Protein AF-A0AAJ2Y4A7-F1 (afdb_monomer_lite)

Sequence (85 aa):
MAVGFTKDGAEQDEINAVIQAAVNHARTQINAQIESLIHCLDCGDIIPEKRRQAVKGCKYCITCQEDHDSIFKRQPRNCWHRSMR

Structure (mmCIF, N/CA/C/O backbone):
data_AF-A0AAJ2Y4A7-F1
#
_entry.id   AF-A0AAJ2Y4A7-F1
#
loop_
_atom_site.group_PDB
_atom_site.id
_atom_site.type_symbol
_atom_site.label_atom_id
_atom_site.label_alt_id
_atom_site.label_comp_id
_atom_site.label_asym_id
_atom_site.label_entity_id
_atom_site.label_seq_id
_atom_site.pdbx_PDB_ins_code
_atom_site.Cartn_x
_atom_site.Cartn_y
_atom_site.Cartn_z
_atom_site.occupancy
_atom_site.B_iso_or_equiv
_atom_site.auth_seq_id
_atom_site.auth_comp_id
_atom_site.auth_asym_id
_atom_site.auth_atom_id
_atom_site.pdbx_PDB_model_num
ATOM 1 N N . MET A 1 1 ? 42.058 -15.078 -29.673 1.00 46.81 1 MET A N 1
ATOM 2 C CA . MET A 1 1 ? 41.730 -14.310 -28.455 1.00 46.81 1 MET A CA 1
ATOM 3 C C . MET A 1 1 ? 40.219 -14.331 -28.299 1.00 46.81 1 MET A C 1
ATOM 5 O O . MET A 1 1 ? 39.541 -13.795 -29.164 1.00 46.81 1 MET A O 1
ATOM 9 N N . ALA A 1 2 ? 39.687 -15.025 -27.291 1.00 49.69 2 ALA A N 1
ATOM 10 C CA . ALA A 1 2 ? 38.255 -14.993 -27.005 1.00 49.69 2 ALA A CA 1
ATOM 11 C C . ALA A 1 2 ? 37.942 -13.660 -26.316 1.00 49.69 2 ALA A C 1
ATOM 13 O O . ALA A 1 2 ? 38.276 -13.470 -25.149 1.00 49.69 2 ALA A O 1
ATOM 14 N N . VAL A 1 3 ? 37.354 -12.722 -27.054 1.00 59.09 3 VAL A N 1
ATOM 15 C CA . VAL A 1 3 ? 36.691 -11.549 -26.477 1.00 59.09 3 VAL A CA 1
ATOM 16 C C . VAL A 1 3 ? 35.449 -12.054 -25.747 1.00 59.09 3 VAL A C 1
ATOM 18 O O . VAL A 1 3 ? 34.368 -12.162 -26.313 1.00 59.09 3 VAL A O 1
ATOM 21 N N . GLY A 1 4 ? 35.639 -12.489 -24.502 1.00 54.28 4 GLY A N 1
ATOM 22 C CA . GLY A 1 4 ? 34.540 -12.837 -23.617 1.00 54.28 4 GLY A CA 1
ATOM 23 C C . GLY A 1 4 ? 33.690 -11.596 -23.370 1.00 54.28 4 GLY A C 1
ATOM 24 O O . GLY A 1 4 ? 34.208 -10.602 -22.871 1.00 54.28 4 GLY A O 1
ATOM 25 N N . PHE A 1 5 ? 32.405 -11.683 -23.720 1.00 61.84 5 PHE A N 1
ATOM 26 C CA . PHE A 1 5 ? 31.349 -10.770 -23.282 1.00 61.84 5 PHE A CA 1
ATOM 27 C C . PHE A 1 5 ? 31.701 -9.286 -23.468 1.00 61.84 5 PHE A C 1
ATOM 29 O O . PHE A 1 5 ? 31.842 -8.535 -22.500 1.00 61.84 5 PHE A O 1
ATOM 36 N N . THR A 1 6 ? 31.864 -8.851 -24.718 1.00 5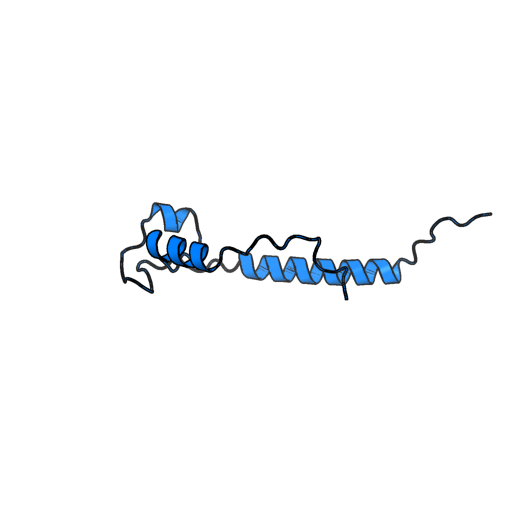8.78 6 THR A N 1
ATOM 37 C CA . THR A 1 6 ? 31.895 -7.420 -25.035 1.00 58.78 6 THR A CA 1
ATOM 38 C C . THR A 1 6 ? 30.611 -6.779 -24.514 1.00 58.78 6 THR A C 1
ATOM 40 O O . THR A 1 6 ? 29.510 -7.188 -24.868 1.00 58.78 6 THR A O 1
ATOM 43 N N . LYS A 1 7 ? 30.756 -5.807 -23.610 1.00 63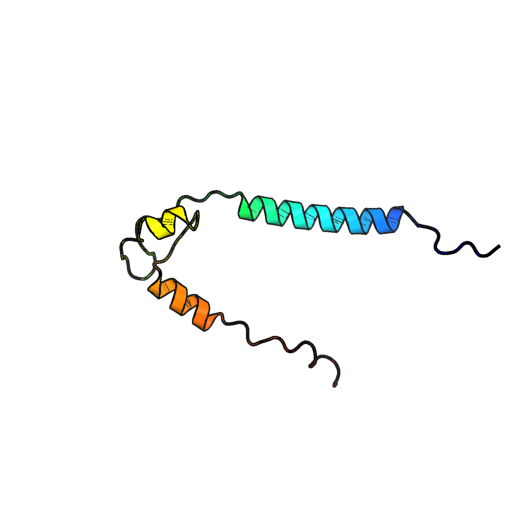.94 7 LYS A N 1
ATOM 44 C CA . LYS A 1 7 ? 29.653 -4.959 -23.164 1.00 63.94 7 LYS A CA 1
ATOM 45 C C . LYS A 1 7 ? 29.297 -4.037 -24.321 1.00 63.94 7 LYS A C 1
ATOM 47 O O . LYS A 1 7 ? 29.918 -2.984 -24.470 1.00 63.94 7 LYS A O 1
ATOM 52 N N . ASP A 1 8 ? 28.314 -4.427 -25.118 1.00 62.75 8 ASP A N 1
ATOM 53 C CA . ASP A 1 8 ? 27.607 -3.495 -25.988 1.00 62.75 8 ASP A CA 1
ATOM 54 C C . ASP A 1 8 ? 26.842 -2.529 -25.068 1.00 62.75 8 ASP A C 1
ATOM 56 O O . ASP A 1 8 ? 25.721 -2.781 -24.633 1.00 62.75 8 ASP A O 1
ATOM 60 N N . GLY A 1 9 ? 27.527 -1.460 -24.645 1.00 62.53 9 GLY A N 1
ATOM 61 C CA . GLY A 1 9 ? 27.047 -0.554 -23.598 1.00 62.53 9 GLY A CA 1
ATOM 62 C C . GLY A 1 9 ? 25.709 0.094 -23.940 1.00 62.53 9 GLY A C 1
ATOM 63 O O . GLY A 1 9 ? 24.888 0.275 -23.054 1.00 62.53 9 GLY A O 1
ATOM 64 N N . ALA A 1 10 ? 25.445 0.332 -25.228 1.00 69.75 10 ALA A N 1
ATOM 65 C CA . ALA A 1 10 ? 24.232 0.997 -25.691 1.00 69.75 10 ALA A CA 1
ATOM 66 C C . ALA A 1 10 ? 22.938 0.229 -25.352 1.00 69.75 10 ALA A C 1
ATOM 68 O O . ALA A 1 10 ? 21.966 0.850 -24.932 1.00 69.75 10 ALA A O 1
ATOM 69 N N . GLU A 1 11 ? 22.924 -1.104 -25.469 1.00 79.12 11 GLU A N 1
ATOM 70 C CA . GLU A 1 11 ? 21.745 -1.916 -25.121 1.00 79.12 11 GLU A CA 1
ATOM 71 C C . GLU A 1 11 ? 21.556 -1.985 -23.600 1.00 79.12 11 GLU A C 1
ATOM 73 O O . GLU A 1 11 ? 20.449 -1.839 -23.076 1.00 79.12 11 GLU A O 1
ATOM 78 N N . GLN A 1 12 ? 22.657 -2.135 -22.860 1.00 78.38 12 GLN A N 1
ATOM 79 C CA . GLN A 1 12 ? 22.606 -2.152 -21.401 1.00 78.38 12 GLN A CA 1
ATOM 80 C C . GLN A 1 12 ? 22.176 -0.791 -20.828 1.00 78.38 12 GLN A C 1
ATOM 82 O O . GLN A 1 12 ? 21.469 -0.748 -19.816 1.00 78.38 12 GLN A O 1
ATOM 87 N N . ASP A 1 13 ? 22.570 0.305 -21.473 1.00 85.25 13 ASP A N 1
ATOM 88 C CA . ASP A 1 13 ? 22.176 1.668 -21.120 1.00 85.25 13 ASP A CA 1
ATOM 89 C C . ASP A 1 13 ? 20.686 1.913 -21.397 1.00 85.25 13 ASP A C 1
ATOM 91 O O . ASP A 1 13 ? 20.014 2.539 -20.573 1.00 85.25 13 ASP A O 1
ATOM 95 N N . GLU A 1 14 ? 20.130 1.348 -22.474 1.00 86.31 14 GLU A N 1
ATOM 96 C CA . GLU A 1 14 ? 18.688 1.383 -22.753 1.00 86.31 14 GLU A CA 1
ATOM 97 C C . GLU A 1 14 ? 17.885 0.628 -21.679 1.00 86.31 14 GLU A C 1
ATOM 99 O O . GLU A 1 14 ? 16.929 1.170 -21.111 1.00 86.31 14 GLU A O 1
ATOM 104 N N . ILE A 1 15 ? 18.325 -0.582 -21.311 1.00 89.38 15 ILE A N 1
ATOM 105 C CA . ILE A 1 15 ? 17.716 -1.367 -20.224 1.00 89.38 15 ILE A CA 1
ATOM 106 C C . ILE A 1 15 ? 17.751 -0.577 -18.910 1.00 89.38 15 ILE A C 1
ATOM 108 O O . ILE A 1 15 ? 16.744 -0.477 -18.199 1.00 89.38 15 ILE A O 1
ATOM 112 N N . ASN A 1 16 ? 18.900 0.020 -18.588 1.00 92.25 16 ASN A N 1
ATOM 113 C CA . ASN A 1 16 ? 19.054 0.820 -17.378 1.00 92.25 16 ASN A CA 1
ATOM 114 C C . ASN A 1 16 ? 18.139 2.052 -17.395 1.00 92.25 16 ASN A C 1
ATOM 116 O O . ASN A 1 16 ? 17.525 2.355 -16.369 1.00 92.25 16 ASN A O 1
ATOM 120 N N . ALA A 1 17 ? 17.992 2.735 -18.533 1.00 92.69 17 ALA A N 1
ATOM 121 C CA . ALA A 1 17 ? 17.117 3.899 -18.662 1.00 92.69 17 ALA A CA 1
ATOM 122 C C . ALA A 1 17 ? 15.648 3.553 -18.368 1.00 92.69 17 ALA A C 1
ATOM 124 O O . ALA A 1 17 ? 14.985 4.270 -17.610 1.00 92.69 17 ALA A O 1
ATOM 125 N N . VAL A 1 18 ? 15.156 2.422 -18.884 1.00 94.81 18 VAL A N 1
ATOM 126 C CA . VAL A 1 18 ? 13.788 1.941 -18.615 1.00 94.81 18 VAL A CA 1
ATOM 127 C C . VAL A 1 18 ? 13.595 1.613 -17.133 1.00 94.81 18 VAL A C 1
ATOM 129 O O . VAL A 1 18 ? 12.594 2.017 -16.534 1.00 94.81 18 VAL A O 1
ATOM 132 N N . ILE A 1 19 ? 14.563 0.935 -16.507 1.00 95.62 19 ILE A N 1
ATOM 133 C CA . ILE A 1 19 ? 14.512 0.618 -15.071 1.00 95.62 19 ILE A CA 1
ATOM 134 C C . ILE A 1 19 ? 14.467 1.902 -14.239 1.00 95.62 19 ILE A C 1
ATOM 136 O O . ILE A 1 19 ? 13.625 2.029 -13.347 1.00 95.62 19 ILE A O 1
ATOM 140 N N . GLN A 1 20 ? 15.333 2.873 -14.535 1.00 94.50 20 GLN A N 1
ATOM 141 C CA . GLN A 1 20 ? 15.355 4.145 -13.811 1.00 94.50 20 GLN A CA 1
ATOM 142 C C . GLN A 1 20 ? 14.045 4.920 -13.987 1.00 94.50 20 GLN A C 1
ATOM 144 O O . GLN A 1 20 ? 13.520 5.456 -13.009 1.00 94.50 20 GLN A O 1
ATOM 149 N N . ALA A 1 21 ? 13.467 4.930 -15.190 1.00 92.69 21 ALA A N 1
ATOM 150 C CA . ALA A 1 21 ? 12.164 5.544 -15.432 1.00 92.69 21 ALA A CA 1
ATOM 151 C C . ALA A 1 21 ? 11.056 4.884 -14.588 1.00 92.69 21 ALA A C 1
ATOM 153 O O . ALA A 1 21 ? 10.285 5.585 -13.92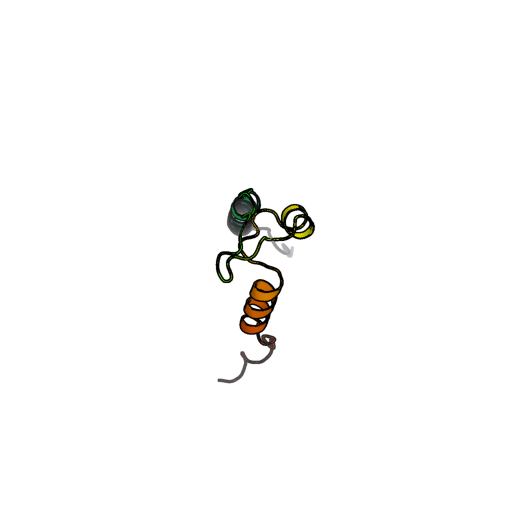5 1.00 92.69 21 ALA A O 1
ATOM 154 N N . ALA A 1 22 ? 11.017 3.548 -14.538 1.00 93.12 22 ALA A N 1
ATOM 155 C CA . ALA A 1 22 ? 10.047 2.802 -13.736 1.00 93.12 22 ALA A CA 1
ATOM 156 C C . ALA A 1 22 ? 10.208 3.060 -12.226 1.00 93.12 22 ALA A C 1
ATOM 158 O O . ALA A 1 22 ? 9.219 3.282 -11.522 1.00 93.12 22 ALA A O 1
ATOM 159 N N . VAL A 1 23 ? 11.448 3.088 -11.726 1.00 93.44 23 VAL A N 1
ATOM 160 C CA . VAL A 1 23 ? 11.753 3.396 -10.318 1.00 93.44 23 VAL A CA 1
ATOM 161 C C . VAL A 1 23 ? 11.341 4.823 -9.969 1.00 93.44 23 VAL A C 1
ATOM 163 O O . VAL A 1 23 ? 10.724 5.046 -8.925 1.00 93.44 23 VAL A O 1
ATOM 166 N N . ASN A 1 24 ? 11.640 5.791 -10.834 1.00 91.50 24 ASN A N 1
ATOM 167 C CA . ASN A 1 24 ? 11.263 7.184 -10.615 1.00 91.50 24 ASN A CA 1
ATOM 168 C C . ASN A 1 24 ? 9.743 7.350 -10.582 1.00 91.50 24 ASN A C 1
ATOM 170 O O . ASN A 1 24 ? 9.228 8.005 -9.679 1.00 91.50 24 ASN A O 1
ATOM 174 N N . HIS A 1 25 ? 9.020 6.691 -11.485 1.00 88.69 25 HIS A N 1
ATOM 175 C CA . HIS A 1 25 ? 7.561 6.691 -11.481 1.00 88.69 25 HIS A CA 1
ATOM 176 C C . HIS A 1 25 ? 6.971 6.041 -10.215 1.00 88.69 25 HIS A C 1
ATOM 178 O O . HIS A 1 25 ? 6.041 6.571 -9.613 1.00 88.69 25 HIS A O 1
ATOM 184 N N . ALA A 1 26 ? 7.528 4.923 -9.743 1.00 86.69 26 ALA A N 1
ATOM 185 C CA . ALA A 1 26 ? 7.085 4.324 -8.482 1.00 86.69 26 ALA A CA 1
ATOM 186 C C . ALA A 1 26 ? 7.335 5.263 -7.285 1.00 86.69 26 ALA A C 1
ATOM 188 O O . ALA A 1 26 ? 6.474 5.422 -6.419 1.00 86.69 26 ALA A O 1
ATOM 189 N N . ARG A 1 27 ? 8.492 5.936 -7.254 1.00 85.06 27 ARG A N 1
ATOM 190 C CA . ARG A 1 27 ? 8.831 6.913 -6.209 1.00 85.06 27 ARG A CA 1
ATOM 191 C C . ARG A 1 27 ? 7.890 8.114 -6.204 1.00 85.06 27 ARG A C 1
ATOM 193 O O . ARG A 1 27 ? 7.504 8.549 -5.122 1.00 85.06 27 ARG A O 1
ATOM 200 N N . THR A 1 28 ? 7.504 8.646 -7.365 1.00 82.50 28 THR A N 1
ATOM 201 C CA . THR A 1 28 ? 6.560 9.775 -7.421 1.00 82.50 28 THR A CA 1
ATOM 202 C C . THR A 1 28 ? 5.185 9.387 -6.889 1.00 82.50 28 THR A C 1
ATOM 204 O O . THR A 1 28 ? 4.578 10.179 -6.173 1.00 82.50 28 THR A O 1
ATOM 207 N N . GLN A 1 29 ? 4.727 8.159 -7.145 1.00 77.19 29 GLN A N 1
ATOM 208 C CA . GLN A 1 29 ? 3.464 7.672 -6.585 1.00 77.19 29 GLN A CA 1
ATOM 209 C C . GLN A 1 29 ? 3.508 7.486 -5.063 1.00 77.19 29 GLN A C 1
ATOM 211 O O . GLN A 1 29 ? 2.526 7.782 -4.390 1.00 77.19 29 GLN A O 1
ATOM 216 N N . ILE A 1 30 ? 4.639 7.043 -4.505 1.00 70.06 30 ILE A N 1
ATOM 217 C CA . ILE A 1 30 ? 4.801 6.873 -3.049 1.00 70.06 30 ILE A CA 1
ATOM 218 C C . ILE A 1 30 ? 4.938 8.228 -2.336 1.00 70.06 30 ILE A C 1
ATOM 220 O O . ILE A 1 30 ? 4.419 8.410 -1.236 1.00 70.06 30 ILE A O 1
ATOM 224 N N . ASN A 1 31 ? 5.630 9.188 -2.955 1.00 62.19 31 ASN A N 1
ATOM 225 C CA . ASN A 1 31 ? 5.886 10.506 -2.370 1.00 62.19 31 ASN A CA 1
ATOM 226 C C . ASN A 1 31 ? 4.691 11.463 -2.437 1.00 62.19 31 ASN A C 1
ATOM 228 O O . ASN A 1 31 ? 4.772 12.553 -1.868 1.00 62.19 31 ASN A O 1
ATOM 232 N N . ALA A 1 32 ? 3.589 11.079 -3.088 1.00 61.75 32 ALA A N 1
ATOM 233 C CA . ALA A 1 32 ? 2.322 11.781 -2.959 1.00 61.75 32 ALA A CA 1
ATOM 234 C C . ALA A 1 32 ? 1.824 11.623 -1.511 1.00 61.75 32 ALA A C 1
ATOM 236 O O . ALA A 1 32 ? 1.080 10.701 -1.180 1.00 61.75 32 ALA A O 1
ATOM 237 N N . GLN A 1 33 ? 2.292 12.504 -0.621 1.00 61.28 33 GLN A N 1
ATOM 238 C CA . GLN A 1 33 ? 1.835 12.608 0.761 1.00 61.28 33 GLN A CA 1
ATOM 239 C C . GLN A 1 33 ? 0.400 13.132 0.759 1.00 61.28 33 GLN A C 1
ATOM 241 O O . GLN A 1 33 ? 0.148 14.318 0.939 1.00 61.28 33 GLN A O 1
ATOM 246 N N . ILE A 1 34 ? -0.544 12.240 0.487 1.00 66.12 34 ILE A N 1
ATOM 247 C CA . ILE A 1 34 ? -1.966 12.528 0.597 1.00 66.12 34 ILE A CA 1
ATOM 248 C C . ILE A 1 34 ? -2.297 12.527 2.089 1.00 66.12 34 ILE A C 1
ATOM 250 O O . ILE A 1 34 ? -1.912 11.609 2.819 1.00 66.12 34 ILE A O 1
ATOM 254 N N . GLU A 1 35 ? -2.985 13.565 2.552 1.00 69.06 35 GLU A N 1
ATOM 255 C CA . GLU A 1 35 ? -3.459 13.629 3.930 1.00 69.06 35 GLU A CA 1
ATOM 256 C C . GLU A 1 35 ? -4.420 12.467 4.215 1.00 69.06 35 GLU A C 1
ATOM 258 O O . GLU A 1 35 ? -5.257 12.092 3.390 1.00 69.06 35 GLU A O 1
ATOM 263 N N . SER A 1 36 ? -4.269 11.850 5.387 1.00 70.62 36 SER A N 1
ATOM 264 C CA . SER A 1 36 ? -5.155 10.772 5.825 1.00 70.62 36 SER A CA 1
ATOM 265 C C . SER A 1 36 ? -6.542 11.336 6.123 1.00 70.62 36 SER A C 1
ATOM 267 O O . SER A 1 36 ? -6.658 12.338 6.831 1.00 70.62 36 SER A O 1
ATOM 269 N N . LEU A 1 37 ? -7.597 10.678 5.636 1.00 75.31 37 LEU A N 1
ATOM 270 C CA . LEU A 1 37 ? -8.960 11.104 5.934 1.00 75.31 37 LEU A CA 1
ATOM 271 C C . LEU A 1 37 ? -9.274 10.886 7.418 1.00 75.31 37 LEU A C 1
ATOM 273 O O . LEU A 1 37 ? -8.747 9.987 8.084 1.00 75.31 37 LEU A O 1
ATOM 277 N N . ILE A 1 38 ? -10.152 11.738 7.944 1.00 78.06 38 ILE A N 1
ATOM 278 C CA . ILE A 1 38 ? -10.600 11.648 9.334 1.00 78.06 38 ILE A CA 1
ATOM 279 C C . ILE A 1 38 ? -11.659 10.545 9.484 1.00 78.06 38 ILE A C 1
ATOM 281 O O . ILE A 1 38 ? -11.652 9.798 10.467 1.00 78.06 38 ILE A O 1
ATOM 285 N N . HIS A 1 39 ? -12.508 10.406 8.470 1.00 82.06 39 HIS A N 1
ATOM 286 C CA . HIS A 1 39 ? -13.621 9.468 8.418 1.00 82.06 39 HIS A CA 1
ATOM 287 C C . HIS A 1 39 ? -13.381 8.399 7.351 1.00 82.06 39 HIS A C 1
ATOM 289 O O . HIS A 1 39 ? -12.827 8.687 6.287 1.00 82.06 39 HIS A O 1
ATOM 295 N N . CYS A 1 40 ? -13.791 7.168 7.645 1.00 86.19 40 CYS A N 1
ATOM 296 C CA . CYS A 1 40 ? -13.791 6.067 6.692 1.00 86.19 40 CYS A CA 1
ATOM 297 C C . CYS A 1 40 ? -14.794 6.348 5.566 1.00 86.19 40 CYS A C 1
ATOM 299 O O . CYS A 1 40 ? -15.927 6.735 5.840 1.00 86.19 40 CYS A O 1
ATOM 301 N N . LEU A 1 41 ? -14.398 6.117 4.312 1.00 82.69 41 LEU A N 1
ATOM 302 C CA . LEU A 1 41 ? -15.278 6.320 3.153 1.00 82.69 41 LEU A CA 1
ATOM 303 C C . LEU A 1 41 ? -16.416 5.296 3.036 1.00 82.69 41 LEU A C 1
ATOM 305 O O . LEU A 1 41 ? -17.398 5.578 2.362 1.00 82.69 41 LEU A O 1
ATOM 309 N N . ASP A 1 42 ? -16.273 4.126 3.656 1.00 84.00 42 ASP A N 1
ATOM 310 C CA . ASP A 1 42 ? -17.200 3.004 3.478 1.00 84.00 42 ASP A CA 1
ATOM 311 C C . ASP A 1 42 ? -18.219 2.925 4.627 1.00 84.00 42 ASP A C 1
ATOM 313 O O . ASP A 1 42 ? -19.426 2.981 4.416 1.00 84.00 42 ASP A O 1
ATOM 317 N N . CYS A 1 43 ? -17.733 2.911 5.873 1.00 85.56 43 CYS A N 1
ATOM 318 C CA . CYS A 1 43 ? -18.587 2.846 7.063 1.00 85.56 43 CYS A CA 1
ATOM 319 C C . CYS A 1 43 ? -18.841 4.200 7.752 1.00 85.56 43 CYS A C 1
ATOM 321 O O . CYS A 1 43 ? -19.706 4.285 8.617 1.00 85.56 43 CYS A O 1
ATOM 323 N N . GLY A 1 44 ? -18.096 5.261 7.417 1.00 83.19 44 GLY A N 1
ATOM 324 C CA . GLY A 1 44 ? -18.215 6.575 8.072 1.00 83.19 44 GLY A CA 1
ATOM 325 C C . GLY A 1 44 ? -17.527 6.700 9.441 1.00 83.19 44 GLY A C 1
ATOM 326 O O . GLY A 1 44 ? -17.465 7.802 9.992 1.00 83.19 44 GLY A O 1
ATOM 327 N N . ASP A 1 45 ? -16.962 5.616 9.982 1.00 85.44 45 ASP A N 1
ATOM 328 C CA . ASP A 1 45 ? -16.311 5.623 11.298 1.00 85.44 45 ASP A CA 1
ATOM 329 C C . ASP A 1 45 ? -15.063 6.512 11.351 1.00 85.44 45 ASP A C 1
ATOM 331 O O . ASP A 1 45 ? -14.354 6.717 10.360 1.00 85.44 45 ASP A O 1
ATOM 335 N N . ILE A 1 46 ? -14.741 7.004 12.549 1.00 82.88 46 ILE A N 1
ATOM 336 C CA . ILE A 1 46 ? -13.531 7.794 12.789 1.00 82.88 46 ILE A CA 1
ATOM 337 C C . ILE A 1 46 ? -12.305 6.877 12.699 1.00 82.88 46 ILE A C 1
ATOM 339 O O . ILE A 1 46 ? -12.152 5.928 13.469 1.00 82.88 46 ILE A O 1
ATOM 343 N N . ILE A 1 47 ? -11.388 7.185 11.780 1.00 82.25 47 ILE A N 1
ATOM 344 C CA . ILE A 1 47 ? -10.135 6.435 11.630 1.00 82.25 47 ILE A CA 1
ATOM 345 C C . ILE A 1 47 ? -9.221 6.754 12.826 1.00 82.25 47 ILE A C 1
ATOM 347 O O . ILE A 1 47 ? -8.903 7.927 13.030 1.00 82.25 47 ILE A O 1
ATOM 351 N N . PRO A 1 48 ? -8.750 5.755 13.598 1.00 82.19 48 PRO A N 1
ATOM 352 C CA . PRO A 1 48 ? -7.929 5.996 14.782 1.00 82.19 48 PRO A CA 1
ATOM 353 C C . PRO A 1 48 ? -6.593 6.670 14.436 1.00 82.19 48 PRO A C 1
ATOM 355 O O . PRO A 1 48 ? -5.943 6.328 13.445 1.00 82.19 48 PRO A O 1
ATOM 358 N N . GLU A 1 49 ? -6.134 7.587 15.293 1.00 80.25 49 GLU A N 1
ATOM 359 C CA . GLU A 1 49 ? -4.919 8.389 15.062 1.00 80.25 49 GLU A CA 1
ATOM 360 C C . GLU A 1 49 ? -3.659 7.540 14.868 1.00 80.25 49 GLU A C 1
ATOM 362 O O . GLU A 1 49 ? -2.848 7.829 13.988 1.00 80.25 49 GLU A O 1
ATOM 367 N N . LYS A 1 50 ? -3.543 6.429 15.611 1.00 83.38 50 LYS A N 1
ATOM 368 C CA . LYS A 1 50 ? -2.455 5.445 15.459 1.00 83.38 50 LYS A CA 1
ATOM 369 C C . LYS A 1 50 ? -2.297 4.986 14.006 1.00 83.38 50 LYS A C 1
ATOM 371 O O . LYS A 1 50 ? -1.180 4.795 13.532 1.00 83.38 50 LYS A O 1
ATOM 376 N N . ARG A 1 51 ? -3.409 4.846 13.276 1.00 80.38 51 ARG A N 1
ATOM 377 C CA . ARG A 1 51 ? -3.402 4.428 11.871 1.00 80.38 51 ARG A CA 1
ATOM 378 C C . ARG A 1 51 ? -3.027 5.568 10.929 1.00 80.38 51 ARG A C 1
ATOM 380 O O . ARG A 1 51 ? -2.281 5.337 9.983 1.00 80.38 51 ARG A O 1
ATOM 387 N N . ARG A 1 52 ? -3.498 6.788 11.206 1.00 77.56 52 ARG A N 1
ATOM 388 C CA . ARG A 1 52 ? -3.155 7.986 10.419 1.00 77.56 52 ARG A CA 1
ATOM 389 C C . ARG A 1 52 ? -1.661 8.311 10.484 1.00 77.56 52 ARG A C 1
ATOM 391 O O . ARG A 1 52 ? -1.117 8.802 9.503 1.00 77.56 52 ARG A O 1
ATOM 398 N N . GLN A 1 53 ? -1.017 8.018 11.616 1.00 77.94 53 GLN A N 1
ATOM 399 C CA . GLN A 1 53 ? 0.431 8.164 11.791 1.00 77.94 53 GLN A CA 1
ATOM 400 C C . GLN A 1 53 ? 1.222 7.062 11.072 1.00 77.94 53 GLN A C 1
ATOM 402 O O . GLN A 1 53 ? 2.237 7.353 10.444 1.00 77.94 53 GLN A O 1
ATOM 407 N N . ALA A 1 54 ? 0.761 5.808 11.147 1.00 81.31 54 ALA A N 1
ATOM 408 C CA . ALA A 1 54 ? 1.445 4.668 10.534 1.00 81.31 54 ALA A CA 1
ATOM 409 C C . ALA A 1 54 ? 1.351 4.658 8.998 1.00 81.31 54 ALA A C 1
ATOM 411 O O . ALA A 1 54 ? 2.311 4.292 8.324 1.00 81.31 54 ALA A O 1
ATOM 412 N N . VAL A 1 55 ? 0.204 5.061 8.439 1.00 76.00 55 VAL A N 1
ATOM 413 C CA . VAL A 1 55 ? -0.043 5.084 6.991 1.00 76.00 55 VAL A CA 1
ATOM 414 C C . VAL A 1 55 ? -0.481 6.482 6.575 1.00 76.00 55 VAL A C 1
ATOM 416 O O . VAL A 1 55 ? -1.596 6.915 6.873 1.00 76.00 55 VAL A O 1
ATOM 419 N N . LYS A 1 56 ? 0.396 7.176 5.846 1.00 72.38 56 LYS A N 1
ATOM 420 C CA . LYS A 1 56 ? 0.079 8.461 5.214 1.00 72.38 56 LYS A CA 1
ATOM 421 C C . LYS A 1 56 ? -0.896 8.214 4.054 1.00 72.38 56 LYS A C 1
ATOM 423 O O . LYS A 1 56 ? -0.585 7.427 3.164 1.00 72.38 56 LYS A O 1
ATOM 428 N N . GLY A 1 57 ? -2.074 8.837 4.088 1.00 78.19 57 GLY A N 1
ATOM 429 C CA . GLY A 1 57 ? -3.113 8.689 3.060 1.00 78.19 57 GLY A CA 1
ATOM 430 C C . GLY A 1 57 ? -4.133 7.581 3.340 1.00 78.19 57 GLY A C 1
ATOM 431 O O . GLY A 1 57 ? -4.690 7.000 2.408 1.00 78.19 57 GLY A O 1
ATOM 432 N N . CYS A 1 58 ? -4.379 7.253 4.612 1.00 79.25 58 CYS A N 1
ATOM 433 C CA . CYS A 1 58 ? -5.377 6.247 4.980 1.00 79.25 58 CYS A CA 1
ATOM 434 C C . CYS A 1 58 ? -6.802 6.711 4.613 1.00 79.25 58 CYS A C 1
ATOM 436 O O . CYS A 1 58 ? -7.223 7.792 5.026 1.00 79.25 58 CYS A O 1
ATOM 438 N N . LYS A 1 59 ? -7.537 5.891 3.844 1.00 81.69 59 LYS A N 1
ATOM 439 C CA . LYS A 1 59 ? -8.906 6.188 3.364 1.00 81.69 59 LYS A CA 1
ATOM 440 C C . LYS A 1 59 ? -10.014 5.382 4.054 1.00 81.69 59 LYS A C 1
ATOM 442 O O . LYS A 1 59 ? -11.177 5.768 4.001 1.00 81.69 59 LYS A O 1
ATOM 447 N N . TYR A 1 60 ? -9.656 4.268 4.686 1.00 83.81 60 TYR A N 1
ATOM 448 C CA . TYR A 1 60 ? -10.597 3.318 5.283 1.00 83.81 60 TYR A CA 1
ATOM 449 C C . TYR A 1 60 ? -10.319 3.142 6.780 1.00 83.81 60 TYR A C 1
ATOM 451 O O . TYR A 1 60 ? -9.268 3.555 7.274 1.00 83.81 60 TYR A O 1
ATOM 459 N N . CYS A 1 61 ? -11.225 2.511 7.523 1.00 87.06 61 CYS A N 1
ATOM 460 C CA . CYS A 1 61 ? -10.961 2.005 8.872 1.00 87.06 61 CYS A CA 1
ATOM 461 C C . CYS A 1 61 ? -10.267 0.629 8.806 1.00 87.06 61 CYS A C 1
ATOM 463 O O . CYS A 1 61 ? -10.061 0.077 7.720 1.00 87.06 61 CYS A O 1
ATOM 465 N N . ILE A 1 62 ? -9.800 0.119 9.951 1.00 85.00 62 ILE A N 1
ATOM 466 C CA . I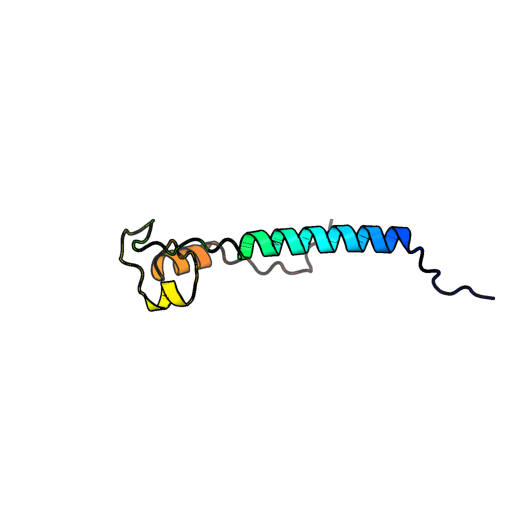LE A 1 62 ? -9.047 -1.145 9.989 1.00 85.00 62 ILE A CA 1
ATOM 467 C C . ILE A 1 62 ? -9.910 -2.331 9.552 1.00 85.00 62 ILE 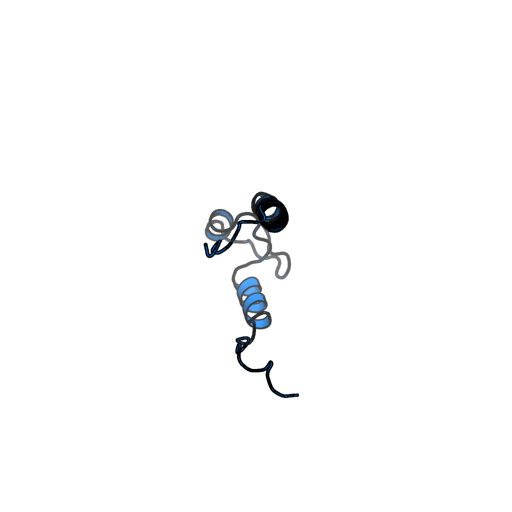A C 1
ATOM 469 O O . ILE A 1 62 ? -9.448 -3.116 8.737 1.00 85.00 62 ILE A O 1
ATOM 473 N N . THR A 1 63 ? -11.170 -2.372 9.985 1.00 87.50 63 THR A N 1
ATOM 474 C CA . THR A 1 63 ? -12.129 -3.430 9.649 1.00 87.50 63 THR A CA 1
ATOM 475 C C . THR A 1 63 ? -12.404 -3.474 8.146 1.00 87.50 63 THR A C 1
ATOM 477 O O . THR A 1 63 ? -12.123 -4.482 7.509 1.00 87.50 63 THR A O 1
ATOM 480 N N . CYS A 1 64 ? -12.792 -2.346 7.536 1.00 87.25 64 CYS A N 1
ATOM 481 C CA . CYS A 1 64 ? -13.005 -2.280 6.084 1.00 87.25 64 CYS A CA 1
ATOM 482 C C . CYS A 1 64 ? -11.730 -2.616 5.293 1.00 87.25 64 CYS A C 1
ATOM 484 O O . CYS A 1 64 ? -11.794 -3.230 4.230 1.00 87.25 64 CYS A O 1
ATOM 486 N N . GLN A 1 65 ? -10.545 -2.227 5.783 1.00 84.06 65 GLN A N 1
ATOM 487 C CA . GLN A 1 65 ? -9.302 -2.583 5.095 1.00 84.06 65 GLN A CA 1
ATOM 488 C C . GLN A 1 65 ? -9.018 -4.083 5.154 1.00 84.06 65 GLN A C 1
ATOM 490 O O . GLN A 1 65 ? -8.544 -4.630 4.162 1.00 84.06 65 GLN A O 1
ATOM 495 N N . GLU A 1 66 ? -9.258 -4.729 6.293 1.00 86.75 66 GLU A N 1
ATOM 496 C CA . GLU A 1 66 ? -9.088 -6.176 6.439 1.00 86.75 66 GLU A CA 1
ATOM 497 C C . GLU A 1 66 ? -10.022 -6.932 5.491 1.00 86.75 66 GLU A C 1
ATOM 499 O O . GLU A 1 66 ? -9.575 -7.862 4.817 1.00 86.75 66 GLU A O 1
ATOM 504 N N . ASP A 1 67 ? -11.266 -6.474 5.343 1.00 86.44 67 ASP A N 1
ATOM 505 C CA . ASP A 1 67 ? -12.215 -7.042 4.385 1.00 86.44 67 ASP A CA 1
ATOM 506 C C . ASP A 1 67 ? -11.705 -6.902 2.945 1.00 86.44 67 ASP A C 1
ATOM 508 O O . ASP A 1 67 ? -11.628 -7.892 2.211 1.00 86.44 67 ASP A O 1
ATOM 512 N N . HIS A 1 68 ? -11.254 -5.709 2.549 1.00 84.62 68 HIS A N 1
ATOM 513 C CA . HIS A 1 68 ? -10.669 -5.496 1.224 1.00 84.62 68 HIS A CA 1
ATOM 514 C C . HIS A 1 68 ? -9.413 -6.342 0.989 1.00 84.62 68 HIS A C 1
ATOM 516 O O . HIS A 1 68 ? -9.287 -6.956 -0.071 1.00 84.62 68 HIS A O 1
ATOM 522 N N . ASP A 1 69 ? -8.491 -6.407 1.949 1.00 84.06 69 ASP A N 1
ATOM 523 C CA . ASP A 1 69 ? -7.275 -7.218 1.822 1.00 84.06 69 ASP A CA 1
ATOM 524 C C . ASP A 1 69 ? -7.613 -8.710 1.727 1.00 84.06 69 ASP A C 1
ATOM 526 O O . ASP A 1 69 ? -7.015 -9.434 0.930 1.00 84.06 69 ASP A O 1
ATOM 530 N N . SER A 1 70 ? -8.642 -9.160 2.453 1.00 80.75 70 SER A N 1
ATOM 531 C CA . SER A 1 70 ? -9.137 -10.533 2.381 1.00 80.75 70 SER A CA 1
ATOM 532 C C . SER A 1 70 ? -9.695 -10.886 0.997 1.00 80.75 70 SER A C 1
ATOM 534 O O . SER A 1 70 ? -9.377 -11.956 0.472 1.00 80.75 70 SER A O 1
ATOM 536 N N . ILE A 1 71 ? -10.445 -9.968 0.376 1.00 76.06 71 ILE A N 1
ATOM 537 C CA . ILE A 1 71 ? -10.972 -10.109 -0.990 1.00 76.06 71 ILE A CA 1
ATOM 538 C C . ILE A 1 71 ? -9.823 -10.110 -2.004 1.00 76.06 71 ILE A C 1
ATOM 540 O O . ILE A 1 71 ? -9.821 -10.892 -2.956 1.00 76.06 71 ILE A O 1
ATOM 544 N N . PHE A 1 72 ? -8.821 -9.258 -1.787 1.00 65.12 72 PHE A N 1
ATOM 545 C CA . PHE A 1 72 ? -7.655 -9.119 -2.653 1.00 65.12 72 PHE A CA 1
ATOM 546 C C . PHE A 1 72 ? -6.502 -10.062 -2.314 1.00 65.12 72 PHE A C 1
ATOM 548 O O . PHE A 1 72 ? -5.423 -9.890 -2.895 1.00 65.12 72 PHE A O 1
ATOM 555 N N . LYS A 1 73 ? -6.702 -11.083 -1.461 1.00 61.12 73 LYS A N 1
ATOM 556 C CA . LYS A 1 73 ? -5.713 -12.147 -1.252 1.00 61.12 73 LYS A CA 1
ATOM 557 C C . LYS A 1 73 ? -5.382 -12.744 -2.606 1.00 61.12 73 LYS A C 1
ATOM 559 O O . LYS A 1 73 ? -6.105 -13.581 -3.145 1.00 61.12 73 LYS A O 1
ATOM 564 N N . ARG A 1 74 ? -4.264 -12.282 -3.171 1.00 57.44 74 ARG A N 1
ATOM 565 C CA . ARG A 1 74 ? -3.655 -12.853 -4.359 1.00 57.44 74 ARG A CA 1
ATOM 566 C C . ARG A 1 74 ? -3.514 -14.327 -4.040 1.00 57.44 74 ARG A C 1
ATOM 568 O O . ARG A 1 74 ? -2.695 -14.689 -3.196 1.00 57.44 74 ARG A O 1
ATOM 575 N N . GLN A 1 75 ? -4.327 -15.156 -4.695 1.00 62.56 75 GLN A N 1
ATOM 576 C CA . GLN A 1 75 ? -4.083 -16.588 -4.713 1.00 62.56 75 GLN A CA 1
ATOM 577 C C . GLN A 1 75 ? -2.597 -16.752 -5.023 1.00 62.56 75 GLN A C 1
ATOM 579 O O . GLN A 1 75 ? -2.102 -16.024 -5.899 1.00 62.56 75 GLN A O 1
ATOM 584 N N . PRO A 1 76 ? -1.869 -17.601 -4.277 1.00 54.84 76 PRO A N 1
ATOM 585 C CA . PRO A 1 76 ? -0.457 -17.790 -4.529 1.00 54.84 76 PRO A CA 1
ATOM 586 C C . PRO A 1 76 ? -0.342 -18.131 -6.007 1.00 54.84 76 PRO A C 1
ATOM 588 O O . PRO A 1 76 ? -0.828 -19.172 -6.448 1.00 54.84 76 PRO A O 1
ATOM 591 N N . ARG A 1 77 ? 0.221 -17.205 -6.792 1.00 56.94 77 ARG A N 1
ATOM 592 C CA . ARG A 1 77 ? 0.577 -17.478 -8.176 1.00 56.94 77 ARG A CA 1
ATOM 593 C C . ARG A 1 77 ? 1.686 -18.501 -8.060 1.00 56.94 77 ARG A C 1
ATOM 595 O O . ARG A 1 77 ? 2.846 -18.152 -7.881 1.00 56.94 77 ARG A O 1
ATOM 602 N N . ASN A 1 78 ? 1.300 -19.766 -8.039 1.00 56.19 78 ASN A N 1
ATOM 603 C CA . ASN A 1 78 ? 2.206 -20.877 -8.154 1.00 56.19 78 ASN A CA 1
ATOM 604 C C . ASN A 1 78 ? 2.946 -20.672 -9.474 1.00 56.19 78 ASN A C 1
ATOM 606 O O . ASN A 1 78 ? 2.377 -20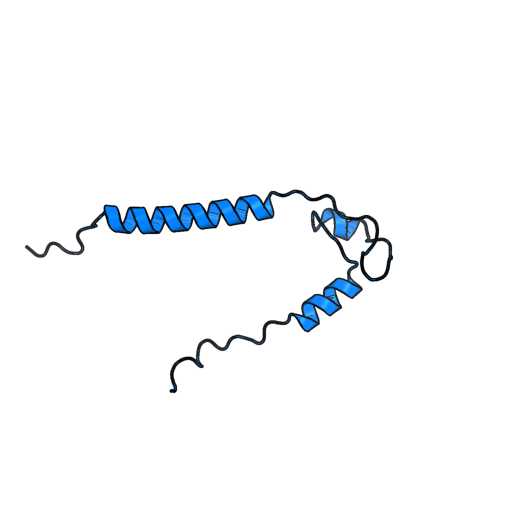.775 -10.558 1.00 56.19 78 ASN A O 1
ATOM 610 N N . CYS A 1 79 ? 4.232 -20.350 -9.372 1.00 54.56 79 CYS A N 1
ATOM 611 C CA . CYS A 1 79 ? 5.127 -20.035 -10.484 1.00 54.56 79 CYS A CA 1
ATOM 612 C C . CYS A 1 79 ? 5.365 -21.222 -11.447 1.00 54.56 79 CYS A C 1
ATOM 614 O O . CYS A 1 79 ? 6.310 -21.200 -12.224 1.00 54.56 79 CYS A O 1
ATOM 616 N N . TRP A 1 80 ? 4.518 -22.255 -11.398 1.00 56.69 80 TRP A N 1
ATOM 617 C CA . TRP A 1 80 ? 4.683 -23.550 -12.053 1.00 56.69 80 TRP A CA 1
ATOM 618 C C . TRP A 1 80 ? 3.588 -23.893 -13.080 1.00 56.69 80 TRP A C 1
ATOM 620 O O . TRP A 1 80 ? 3.729 -24.885 -13.781 1.00 56.69 80 TRP A O 1
ATOM 630 N N . HIS A 1 81 ? 2.532 -23.086 -13.252 1.00 53.72 81 HIS A N 1
ATOM 631 C CA . HIS A 1 81 ? 1.444 -23.369 -14.215 1.00 53.72 81 HIS A CA 1
ATOM 632 C C . HIS A 1 81 ? 1.566 -22.617 -15.559 1.00 53.72 81 HIS A C 1
ATOM 634 O O . HIS A 1 81 ? 0.566 -22.228 -16.157 1.00 53.72 81 HIS A O 1
ATOM 640 N N . ARG A 1 82 ? 2.789 -22.403 -16.067 1.00 52.34 82 ARG A N 1
ATOM 641 C CA . ARG A 1 82 ? 3.025 -21.888 -17.435 1.00 52.34 82 ARG A CA 1
ATOM 642 C C . ARG A 1 82 ? 3.928 -22.824 -18.248 1.00 52.34 82 ARG A C 1
ATOM 644 O O . ARG A 1 82 ? 4.866 -22.365 -18.888 1.00 52.34 82 ARG A O 1
ATOM 651 N N . SER A 1 83 ? 3.679 -24.134 -18.185 1.00 55.12 83 SER A N 1
ATOM 652 C CA . SER A 1 83 ? 4.429 -25.135 -18.965 1.00 55.12 83 SER A CA 1
ATOM 653 C C . SER A 1 83 ? 3.597 -26.269 -19.585 1.00 55.12 83 SER A C 1
ATOM 655 O O . SER A 1 83 ? 4.186 -27.197 -20.127 1.00 55.12 83 SER A O 1
ATOM 657 N N . MET A 1 84 ? 2.259 -26.215 -19.592 1.00 47.44 84 MET A N 1
ATOM 658 C CA . MET A 1 84 ? 1.448 -27.196 -20.336 1.00 47.44 84 MET A CA 1
ATOM 659 C C . MET A 1 84 ? 0.220 -26.558 -20.995 1.00 47.44 84 MET A C 1
ATOM 661 O O . MET A 1 84 ? -0.884 -26.631 -20.459 1.00 47.44 84 MET A O 1
ATOM 665 N N . ARG A 1 85 ? 0.421 -25.933 -22.160 1.00 46.47 85 ARG A N 1
ATOM 666 C CA . ARG A 1 85 ? -0.206 -26.355 -23.423 1.00 46.47 85 ARG A CA 1
ATOM 667 C C . ARG A 1 85 ? 0.464 -25.675 -24.610 1.00 46.47 85 ARG A C 1
ATOM 669 O O . ARG A 1 85 ? 0.779 -24.473 -24.479 1.00 46.47 85 ARG A O 1
#

Secondary structure (DSSP, 8-state):
--------HHHHHHHHHHHHHHHHHHHHHHH--PPPPSB-TTT-PBPPHHHHHHSTT--S-HHHHHHHHHHT------TT-SS--

Organism: Escherichia coli (NCBI:txid562)

Foldseek 3Di:
DPPPDDCPVVVVVVVVVVVVVVVVVVVVVQPPQAQADQAAPPPRDGADPVVSVVDRHHRHHPVVVVVVVVVVPPDPPPVPPPPDD

InterPro domains:
  IPR000962 Zinc finger, DksA/TraR C4-type [PF01258] (39-68)

pLDDT: mean 75.08, std 13.49, range [46.47, 95.62]

Radius of gyration: 22.17 Å; chains: 1; bounding box: 60×41×44 Å